Protein AF-A0A383DID0-F1 (afdb_monomer)

Organism: NCBI:txid408172

Solvent-accessible surface area (backbone atoms only — not comparable to full-atom values): 6108 Å² total; per-residue (Å²): 136,89,80,84,85,76,80,80,74,58,70,68,59,60,52,49,54,51,51,54,57,51,60,70,70,67,63,75,77,80,78,85,69,60,61,70,62,49,49,62,63,47,68,82,44,54,75,65,53,46,52,52,50,47,43,70,75,44,47,91,73,46,68,44,79,48,87,74,51,99,68,40,61,60,58,56,49,52,46,41,72,74,44,68,82,59,52,73,47,65,84,83,90,123

pLDDT: mean 81.79, std 20.14, range [37.72, 98.25]

Nearest PDB structures (foldseek):
  1sur-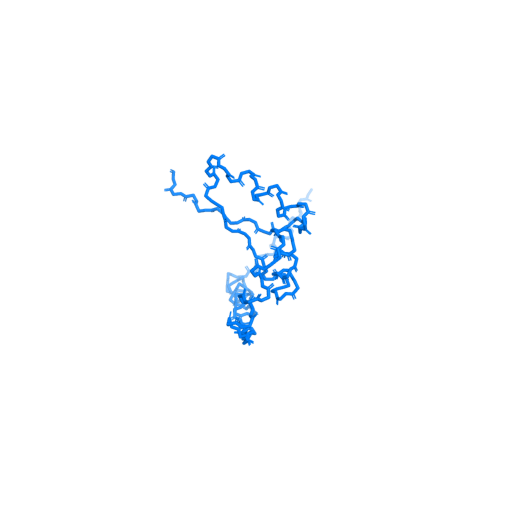assembly1_A-2  TM=9.273E-01  e=2.268E-03  Escherichia coli
  6vpu-assembly3_C  TM=9.274E-01  e=2.466E-02  Vibrio vulnificus CMCP6
  6vpu-assembly8_H  TM=7.233E-01  e=6.752E-03  Vibrio vulnificus CMCP6
  6vpu-assembly7_G  TM=7.248E-01  e=1.878E-02  Vibrio vulnificus CMCP6
  7yto-assembly4_C  TM=6.258E-01  e=2.220E+00  Alcaligenes sp.

InterPro domains:
  IPR002500 Phosphoadenosine phosphosulphate reductase domain [PF01507] (62-94)
  IPR014729 Rossmann-like alpha/beta/alpha sandwich fold [G3DSA:3.40.50.620] (4-94)

Radius of gyration: 20.43 Å; Cα contacts (8 Å, |Δi|>4): 43; chains: 1; bounding box: 64×31×36 Å

Secondary structure (DSSP, 8-state):
----------HHHHHHHHHHHHHHH---------HHHHHHHHHTS-HHHHHHHHHHHHGGG--EE----TTHHHHHHHHHHHSTTPPEE-----

Foldseek 3Di:
DDDDPPPCDDPVVVVVVVVVVVVVVPPPPPPPDPPVVVCVVCVPDDPLVNLVVCCVRQPLNDAAEDQPDPCRCVVVVSNCVNPNPHHYDHDDPD

Mean predicted aligned error: 11.92 Å

Structure (mmCIF, N/CA/C/O backbone):
data_AF-A0A383DID0-F1
#
_entry.id   AF-A0A383DID0-F1
#
loop_
_atom_site.group_PDB
_atom_site.id
_atom_site.type_symbol
_atom_site.label_atom_id
_atom_site.label_alt_id
_atom_site.label_comp_id
_atom_site.label_asym_id
_atom_site.label_entity_id
_atom_site.label_seq_id
_atom_site.pdbx_PDB_ins_code
_atom_site.Cartn_x
_atom_site.Cartn_y
_atom_site.Cartn_z
_atom_site.occupancy
_atom_site.B_iso_or_equiv
_atom_site.auth_seq_id
_atom_site.auth_comp_id
_atom_site.auth_asym_id
_atom_site.auth_atom_id
_atom_site.pdbx_PDB_model_num
ATOM 1 N N . MET A 1 1 ? -51.224 6.311 18.156 1.00 37.72 1 MET A N 1
ATOM 2 C CA . MET A 1 1 ? -51.347 4.907 18.605 1.00 37.72 1 MET A CA 1
ATOM 3 C C . MET A 1 1 ? -50.213 4.106 17.963 1.00 37.72 1 MET A C 1
ATOM 5 O O . MET A 1 1 ? -50.135 4.077 16.744 1.00 37.72 1 MET A O 1
ATOM 9 N N . LYS A 1 2 ? -49.267 3.606 18.779 1.00 46.06 2 LYS A N 1
ATOM 10 C CA . LYS A 1 2 ? -48.045 2.861 18.394 1.00 46.06 2 LYS A CA 1
ATOM 11 C C . LYS A 1 2 ? -48.386 1.568 17.663 1.00 46.06 2 LYS A C 1
ATOM 13 O O . LYS A 1 2 ? -49.252 0.888 18.191 1.00 46.06 2 LYS A O 1
ATOM 18 N N . ILE A 1 3 ? -47.587 1.153 16.667 1.00 41.06 3 ILE A N 1
ATOM 19 C CA . ILE A 1 3 ? -47.040 -0.222 16.621 1.00 41.06 3 ILE A CA 1
ATOM 20 C C . ILE A 1 3 ? -45.660 -0.223 15.925 1.00 41.06 3 ILE A C 1
ATOM 22 O O . ILE A 1 3 ? -45.555 -0.377 14.711 1.00 41.06 3 ILE A O 1
ATOM 26 N N . GLU A 1 4 ? -44.583 -0.080 16.704 1.00 44.94 4 G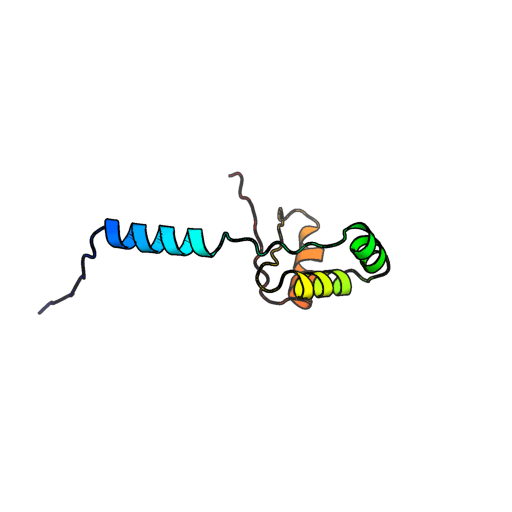LU A N 1
ATOM 27 C CA . GLU A 1 4 ? -43.238 -0.495 16.283 1.00 44.94 4 GLU A CA 1
ATOM 28 C C . GLU A 1 4 ? -43.227 -2.024 16.144 1.00 44.94 4 GLU A C 1
ATOM 30 O O . GLU A 1 4 ? -43.282 -2.743 17.145 1.00 44.94 4 GLU A O 1
ATOM 35 N N . ARG A 1 5 ? -43.135 -2.556 14.922 1.00 43.16 5 ARG A N 1
ATOM 36 C CA . ARG A 1 5 ? -42.855 -3.985 14.720 1.00 43.16 5 ARG A CA 1
ATOM 37 C C . ARG A 1 5 ? -41.355 -4.221 14.861 1.00 43.16 5 ARG A C 1
ATOM 39 O O . ARG A 1 5 ? -40.613 -4.282 13.888 1.00 43.16 5 ARG A O 1
ATOM 46 N N . ARG A 1 6 ? -40.908 -4.337 16.110 1.00 52.59 6 ARG A N 1
ATOM 47 C CA . ARG A 1 6 ? -39.550 -4.755 16.459 1.00 52.59 6 ARG A CA 1
ATOM 48 C C . ARG A 1 6 ? -39.455 -6.269 16.249 1.00 52.59 6 ARG A C 1
ATOM 50 O O . ARG A 1 6 ? -39.833 -7.044 17.125 1.00 52.59 6 ARG A O 1
ATOM 57 N N . ILE A 1 7 ? -39.007 -6.692 15.069 1.00 60.31 7 ILE A N 1
ATOM 58 C CA . ILE A 1 7 ? -38.723 -8.102 14.780 1.00 60.31 7 ILE A CA 1
ATOM 59 C C . ILE A 1 7 ? -37.545 -8.517 15.674 1.00 60.31 7 ILE A C 1
ATOM 61 O O . ILE A 1 7 ? -36.393 -8.193 15.396 1.00 60.31 7 ILE A O 1
ATOM 65 N N . LYS A 1 8 ? -37.828 -9.193 16.792 1.00 58.91 8 LYS A N 1
ATOM 66 C CA . LYS A 1 8 ? -36.806 -9.823 17.637 1.00 58.91 8 LYS A CA 1
ATOM 67 C C . LYS A 1 8 ? -36.376 -11.130 16.971 1.00 58.91 8 LYS A C 1
ATOM 69 O O . LYS A 1 8 ? -36.859 -12.197 17.334 1.00 58.91 8 LYS A O 1
ATOM 74 N N . LEU A 1 9 ? -35.500 -11.042 15.970 1.00 57.12 9 LEU A N 1
ATOM 75 C CA . LEU A 1 9 ? -34.805 -12.227 15.471 1.00 57.12 9 LEU A CA 1
ATOM 76 C C . LEU A 1 9 ? -33.922 -12.775 16.608 1.00 57.12 9 LEU A C 1
ATOM 78 O O . LEU A 1 9 ? -33.187 -12.006 17.233 1.00 57.12 9 LEU A O 1
ATOM 82 N N . PRO A 1 10 ? -34.017 -14.071 16.935 1.00 63.03 10 PRO A N 1
ATOM 83 C CA . PRO A 1 10 ? -33.254 -14.658 18.027 1.00 63.03 10 PRO A CA 1
ATOM 84 C C . PRO A 1 10 ? -31.745 -14.615 17.737 1.00 63.03 10 PRO A C 1
ATOM 86 O O . PRO A 1 10 ? -31.310 -14.759 16.596 1.00 63.03 10 PRO A O 1
ATOM 89 N N . LEU A 1 11 ? -30.934 -14.437 18.789 1.00 60.81 11 LEU A N 1
ATOM 90 C CA . LEU A 1 11 ? -29.481 -14.209 18.703 1.00 60.81 11 LEU A CA 1
ATOM 91 C C . LEU A 1 11 ? -28.738 -15.264 17.859 1.00 60.81 11 LEU A C 1
ATOM 93 O O . LEU A 1 11 ? -27.755 -14.944 17.194 1.00 60.81 11 LEU A O 1
ATOM 97 N N . HIS A 1 12 ? -29.225 -16.508 17.829 1.00 62.38 12 HIS A N 1
ATOM 98 C CA . HIS A 1 12 ? -28.625 -17.577 17.027 1.00 62.38 12 HIS A CA 1
ATOM 99 C C . HIS A 1 12 ? -28.678 -17.300 15.512 1.00 62.38 12 HIS A C 1
ATOM 101 O O . HIS A 1 12 ? -27.762 -17.703 14.798 1.00 62.38 12 HIS A O 1
ATOM 107 N N . TYR A 1 13 ? -29.686 -16.562 15.034 1.00 57.81 13 TYR A N 1
ATOM 108 C CA . TYR A 1 13 ? -29.824 -16.164 13.630 1.00 57.81 13 TYR A CA 1
ATOM 109 C C . TYR A 1 13 ? -28.741 -15.147 13.237 1.00 57.81 13 TYR A C 1
ATOM 111 O O . TYR A 1 13 ? -28.059 -15.286 12.223 1.00 57.81 13 TYR A O 1
ATOM 119 N N . PHE A 1 14 ? -28.495 -14.170 14.113 1.00 60.78 14 PHE A N 1
ATOM 120 C CA . PHE A 1 14 ? -27.448 -13.163 13.929 1.00 60.78 14 PHE A CA 1
ATOM 121 C C . PHE A 1 14 ? -26.035 -13.770 13.960 1.00 60.78 14 PHE A C 1
ATOM 123 O O . PHE A 1 14 ? -25.144 -13.358 13.213 1.00 60.78 14 PHE A O 1
ATOM 130 N N . LEU A 1 15 ? -25.825 -14.784 14.804 1.00 59.56 15 LEU A N 1
ATOM 131 C CA . LEU A 1 15 ? -24.550 -15.496 14.892 1.00 59.56 15 LEU A CA 1
ATOM 132 C C . LEU A 1 15 ? -24.289 -16.388 13.671 1.00 59.56 15 LEU A C 1
ATOM 134 O O . LEU A 1 15 ? -23.137 -16.490 13.247 1.00 59.56 15 LEU A O 1
ATOM 138 N N . GLN A 1 16 ? -25.325 -16.998 13.084 1.00 58.16 16 GLN A N 1
ATOM 139 C CA . GLN A 1 16 ? -25.185 -17.767 11.843 1.00 58.16 16 GLN A CA 1
ATOM 140 C C . GLN A 1 16 ? -24.770 -16.875 10.674 1.00 58.16 16 GLN A C 1
ATOM 142 O O . GLN A 1 16 ? -23.794 -17.197 9.999 1.00 58.16 16 GLN A O 1
ATOM 147 N N . GLU A 1 17 ? -25.418 -15.721 10.490 1.00 53.88 17 GLU A N 1
ATOM 148 C CA . GLU A 1 17 ? -25.030 -14.783 9.431 1.00 53.88 17 GLU A CA 1
ATOM 149 C C . GLU A 1 17 ? -23.598 -14.264 9.600 1.00 53.88 17 GLU A C 1
ATOM 151 O O . GLU A 1 17 ? -22.849 -14.200 8.625 1.00 53.88 17 GLU A O 1
ATOM 156 N N . ARG A 1 18 ? -23.174 -13.932 10.829 1.00 57.72 18 ARG A N 1
ATOM 157 C CA . ARG A 1 18 ? -21.786 -13.510 11.079 1.00 57.72 18 ARG A CA 1
ATOM 158 C C . ARG A 1 18 ? -20.781 -14.618 10.777 1.00 57.72 18 ARG A C 1
ATOM 160 O O . ARG A 1 18 ? -19.780 -14.347 10.120 1.00 57.72 18 ARG A O 1
ATOM 167 N N . LYS A 1 19 ? -21.042 -15.856 11.208 1.00 51.25 19 LYS A N 1
ATOM 168 C CA . LYS A 1 19 ? -20.148 -16.991 10.926 1.00 51.25 19 LYS A CA 1
ATOM 169 C C . LYS A 1 19 ? -20.037 -17.264 9.425 1.00 51.25 19 LYS A C 1
ATOM 171 O O . LYS A 1 19 ? -18.923 -17.416 8.935 1.00 51.25 19 LYS A O 1
ATOM 176 N N . HIS A 1 20 ? -21.152 -17.229 8.694 1.00 43.81 20 HIS A N 1
ATOM 177 C CA . HIS A 1 20 ? -21.165 -17.447 7.244 1.00 43.81 20 HIS A CA 1
ATOM 178 C C . HIS A 1 20 ? -20.443 -16.324 6.475 1.00 43.81 20 HIS A C 1
ATOM 180 O O . HIS A 1 20 ? -19.676 -16.600 5.555 1.00 43.81 20 HIS A O 1
ATOM 186 N N . ARG A 1 21 ? -20.608 -15.057 6.892 1.00 55.31 21 ARG A N 1
ATOM 187 C CA . ARG A 1 21 ? -19.901 -13.907 6.293 1.00 55.31 21 ARG A CA 1
ATOM 188 C C . ARG A 1 21 ? -18.391 -13.930 6.547 1.00 55.31 21 ARG A C 1
ATOM 190 O O . ARG A 1 21 ? -17.637 -13.496 5.682 1.00 55.31 21 ARG A O 1
ATOM 197 N N . ILE A 1 22 ? -17.946 -14.431 7.700 1.00 55.38 22 ILE A N 1
ATOM 198 C CA . ILE A 1 22 ? -16.514 -14.566 8.016 1.00 55.38 22 ILE A CA 1
ATOM 199 C C . ILE A 1 22 ? -15.905 -15.756 7.264 1.00 55.38 22 ILE A C 1
ATOM 201 O O . ILE A 1 22 ? -14.847 -15.618 6.657 1.00 55.38 22 ILE A O 1
ATOM 205 N N . GLN A 1 23 ? -16.583 -16.907 7.246 1.00 50.91 23 GLN A N 1
ATOM 206 C CA . GLN A 1 23 ? -16.074 -18.121 6.598 1.00 50.91 23 GLN A CA 1
ATOM 207 C C . GLN A 1 23 ? -15.928 -17.975 5.079 1.00 50.91 23 GLN A C 1
ATOM 209 O O . GLN A 1 23 ? -14.981 -18.514 4.514 1.00 50.91 23 GLN A O 1
ATOM 214 N N . ASN A 1 24 ? -16.809 -17.216 4.418 1.00 48.81 24 ASN A N 1
ATOM 215 C CA . ASN A 1 24 ? -16.733 -17.026 2.967 1.00 48.81 24 ASN A CA 1
ATOM 216 C C . ASN A 1 24 ? -15.717 -15.947 2.536 1.00 48.81 24 ASN A C 1
ATOM 218 O O . ASN A 1 24 ? -15.291 -15.944 1.389 1.00 48.81 24 ASN A O 1
ATOM 222 N N . ARG A 1 25 ? -15.298 -15.047 3.443 1.00 55.12 25 ARG A N 1
ATOM 223 C CA . ARG A 1 25 ? -14.254 -14.031 3.185 1.00 55.12 25 ARG A CA 1
ATOM 224 C C . ARG A 1 25 ? -12.822 -14.549 3.363 1.00 55.12 25 ARG A C 1
ATOM 226 O O . ARG A 1 25 ? -11.891 -13.881 2.938 1.00 55.12 25 ARG A O 1
ATOM 233 N N . MET A 1 26 ? -12.651 -15.713 3.990 1.00 50.03 26 MET A N 1
ATOM 234 C CA . MET A 1 26 ? -11.349 -16.277 4.378 1.00 50.03 26 MET A CA 1
ATOM 235 C C . MET A 1 26 ? -11.008 -17.560 3.607 1.00 50.03 26 MET A C 1
ATOM 237 O O . MET A 1 26 ? -10.309 -18.427 4.126 1.00 50.03 26 MET A O 1
ATOM 241 N N . LYS A 1 27 ? -11.508 -17.721 2.378 1.00 44.94 27 LYS A N 1
ATOM 242 C CA . LYS A 1 27 ? -10.862 -18.620 1.419 1.00 44.94 27 LYS A CA 1
ATOM 243 C C . LYS A 1 27 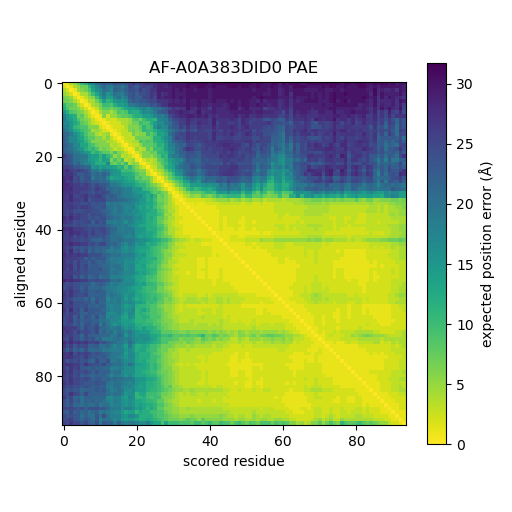? -9.901 -17.760 0.608 1.00 44.94 27 LYS A C 1
ATOM 245 O O . LYS A 1 27 ? -10.369 -17.098 -0.314 1.00 44.94 27 LYS A O 1
ATOM 250 N N . PRO A 1 28 ? -8.607 -17.690 0.965 1.00 55.88 28 PRO A N 1
ATOM 251 C CA . PRO A 1 28 ? -7.651 -17.064 0.078 1.00 55.88 28 PRO A CA 1
ATOM 252 C C . PRO A 1 28 ? -7.632 -17.922 -1.183 1.00 55.88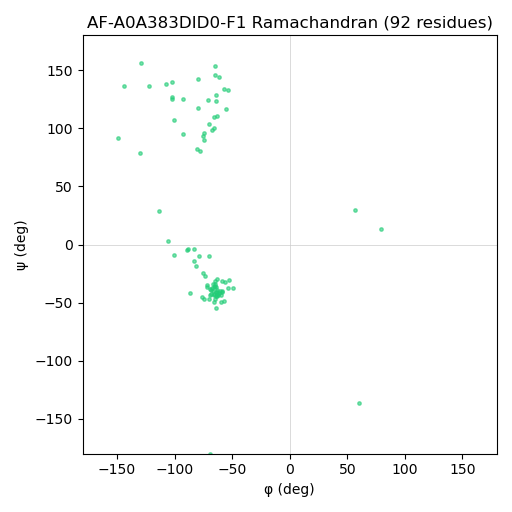 28 PRO A C 1
ATOM 254 O O . PRO A 1 28 ? -7.196 -19.076 -1.148 1.00 55.88 28 PRO A O 1
ATOM 257 N N . GLU A 1 29 ? -8.144 -17.393 -2.292 1.00 57.88 29 GLU A N 1
ATOM 258 C CA . GLU A 1 29 ? -7.709 -17.915 -3.577 1.00 57.88 29 GLU A CA 1
A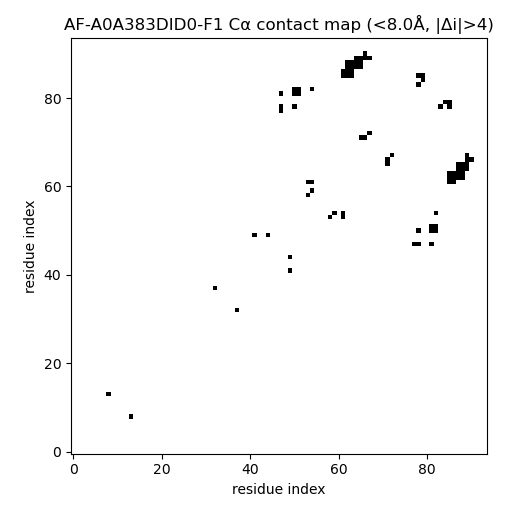TOM 259 C C . GLU A 1 29 ? -6.191 -17.790 -3.571 1.00 57.88 29 GLU A C 1
ATOM 261 O O . GLU A 1 29 ? -5.632 -16.719 -3.326 1.00 57.88 29 GLU A O 1
ATOM 266 N N . THR A 1 30 ? -5.520 -18.935 -3.644 1.00 58.53 30 THR A N 1
ATOM 267 C CA . THR A 1 30 ? -4.076 -18.986 -3.473 1.00 58.53 30 THR A CA 1
ATOM 268 C C . THR A 1 30 ? -3.468 -18.437 -4.753 1.00 58.53 30 THR A C 1
ATOM 270 O O . THR A 1 30 ? -3.246 -19.174 -5.709 1.00 58.53 30 THR A O 1
ATOM 273 N N . HIS A 1 31 ? -3.253 -17.124 -4.795 1.00 65.56 31 HIS A N 1
ATOM 274 C CA . HIS A 1 31 ? -2.467 -16.496 -5.843 1.00 65.56 31 HIS A CA 1
ATOM 275 C C . HIS A 1 31 ? -1.023 -16.960 -5.673 1.00 65.56 31 HIS A C 1
ATOM 277 O O . HIS A 1 31 ? -0.289 -16.463 -4.818 1.00 65.56 31 HIS A O 1
ATOM 283 N N . ILE A 1 32 ? -0.631 -17.961 -6.458 1.00 82.19 32 ILE A N 1
ATOM 284 C CA . ILE A 1 32 ? 0.764 -18.380 -6.558 1.00 82.19 32 ILE A CA 1
ATOM 285 C C . ILE A 1 32 ? 1.473 -17.310 -7.390 1.00 82.19 32 ILE A C 1
ATOM 287 O O . ILE A 1 32 ? 1.389 -17.306 -8.615 1.00 82.19 32 ILE A O 1
ATOM 291 N N . ILE A 1 33 ? 2.110 -16.364 -6.704 1.00 88.69 33 ILE A N 1
ATOM 292 C CA . ILE A 1 33 ? 2.968 -15.348 -7.314 1.00 88.69 33 ILE A CA 1
ATOM 293 C C . ILE A 1 33 ? 4.395 -15.892 -7.291 1.00 88.69 33 ILE A C 1
ATOM 295 O O . ILE A 1 33 ? 4.905 -16.241 -6.224 1.00 88.69 33 ILE A O 1
ATOM 299 N N . ASP A 1 34 ? 5.049 -15.947 -8.450 1.00 94.31 34 ASP A N 1
ATOM 300 C CA . ASP A 1 34 ? 6.499 -16.122 -8.496 1.00 94.31 34 ASP A CA 1
ATOM 301 C C . ASP A 1 34 ? 7.155 -14.835 -7.986 1.00 94.31 34 ASP A C 1
ATOM 303 O O . ASP A 1 34 ? 7.193 -13.815 -8.675 1.00 94.31 34 ASP A O 1
ATOM 307 N N . LEU A 1 35 ? 7.639 -14.879 -6.745 1.00 94.50 35 LEU A N 1
ATOM 308 C CA . LEU A 1 35 ? 8.219 -13.718 -6.080 1.00 94.50 35 LEU A CA 1
ATOM 309 C C . LEU A 1 35 ? 9.500 -13.233 -6.762 1.00 94.50 35 LEU A C 1
ATOM 311 O O . LEU A 1 35 ? 9.772 -12.037 -6.734 1.00 94.50 35 LEU A O 1
ATOM 315 N N . ALA A 1 36 ? 10.287 -14.127 -7.365 1.00 96.44 36 ALA A N 1
ATOM 316 C CA . ALA A 1 36 ? 11.525 -13.729 -8.027 1.00 96.44 36 ALA A CA 1
ATOM 317 C C . ALA A 1 36 ? 11.215 -12.934 -9.300 1.00 96.44 36 ALA A C 1
ATOM 319 O O . ALA A 1 36 ? 11.764 -11.850 -9.496 1.00 96.44 36 ALA A O 1
ATOM 320 N N . ALA A 1 37 ? 10.285 -13.436 -10.115 1.00 95.19 37 ALA A N 1
ATOM 321 C CA . ALA A 1 37 ? 9.827 -12.738 -11.311 1.00 95.19 37 ALA A CA 1
ATOM 322 C C . ALA A 1 37 ? 9.114 -11.417 -10.969 1.00 95.19 37 ALA A C 1
ATOM 324 O O . ALA A 1 37 ? 9.409 -10.392 -11.577 1.00 95.19 37 ALA A O 1
ATOM 325 N N . ALA A 1 38 ? 8.233 -11.420 -9.962 1.00 95.69 38 ALA A N 1
ATOM 326 C CA . ALA A 1 38 ? 7.511 -10.220 -9.537 1.00 95.69 38 ALA A CA 1
ATOM 327 C C . ALA A 1 38 ? 8.453 -9.131 -9.002 1.00 95.69 38 ALA A C 1
ATOM 329 O O . ALA A 1 38 ? 8.297 -7.966 -9.350 1.00 95.69 38 ALA A O 1
ATOM 330 N N . ASN A 1 39 ? 9.456 -9.490 -8.193 1.00 97.19 39 ASN A N 1
ATOM 331 C CA . ASN A 1 39 ? 10.438 -8.519 -7.706 1.00 97.19 39 ASN A CA 1
ATOM 332 C C . ASN A 1 39 ? 11.263 -7.926 -8.854 1.00 97.19 39 ASN A C 1
ATOM 334 O O . ASN A 1 39 ? 11.487 -6.722 -8.862 1.00 97.19 39 ASN A O 1
ATOM 338 N N . ALA A 1 40 ? 11.672 -8.744 -9.832 1.00 96.81 40 ALA A N 1
ATOM 339 C CA . ALA A 1 40 ? 12.397 -8.257 -11.004 1.00 96.81 40 ALA A CA 1
ATOM 340 C C . ALA A 1 40 ? 11.553 -7.291 -11.854 1.00 96.81 40 ALA A C 1
ATOM 342 O O . ALA A 1 40 ? 12.073 -6.287 -12.322 1.00 96.81 40 ALA A O 1
ATOM 343 N N . GLU A 1 41 ? 10.255 -7.564 -12.023 1.00 96.00 41 GLU A N 1
ATOM 344 C CA . GLU A 1 41 ? 9.326 -6.661 -12.717 1.00 96.00 41 GLU A CA 1
ATOM 345 C C . GLU A 1 41 ? 9.128 -5.338 -11.952 1.00 96.00 41 GLU A C 1
ATOM 347 O O . GLU A 1 41 ? 9.111 -4.266 -12.553 1.00 96.00 41 GLU A O 1
ATOM 352 N N . LEU A 1 42 ? 8.977 -5.401 -10.626 1.00 97.75 42 LEU A N 1
ATOM 353 C CA . LEU A 1 42 ? 8.679 -4.238 -9.787 1.00 97.75 42 LEU A CA 1
ATOM 354 C C . LEU A 1 42 ? 9.882 -3.311 -9.563 1.00 97.75 42 LEU A C 1
ATOM 356 O O . LEU A 1 42 ? 9.672 -2.137 -9.256 1.00 97.75 42 LEU A O 1
ATOM 360 N N . GLU A 1 43 ? 11.114 -3.811 -9.673 1.00 97.69 43 GLU A N 1
ATOM 361 C CA . GLU A 1 43 ? 12.337 -3.060 -9.350 1.00 97.69 43 GLU A CA 1
ATOM 362 C C . GLU A 1 43 ? 12.466 -1.776 -10.185 1.00 97.69 43 GLU A C 1
ATOM 364 O O . GLU A 1 43 ? 12.760 -0.713 -9.637 1.00 97.69 43 GLU A O 1
ATOM 369 N N . ASP A 1 44 ? 12.137 -1.847 -11.474 1.00 95.62 44 ASP A N 1
ATOM 370 C CA . ASP A 1 44 ? 12.263 -0.723 -12.410 1.00 95.62 44 ASP A CA 1
ATOM 371 C C . ASP A 1 44 ? 11.006 0.164 -12.482 1.00 95.62 44 ASP A C 1
ATOM 373 O O . ASP A 1 44 ? 11.010 1.192 -13.157 1.00 95.62 44 ASP A O 1
ATOM 377 N N . MET A 1 45 ? 9.923 -0.210 -11.792 1.00 98.12 45 MET A N 1
ATOM 378 C CA . MET A 1 45 ? 8.662 0.538 -11.809 1.00 98.12 45 MET A CA 1
ATOM 379 C C . MET A 1 45 ? 8.687 1.750 -10.886 1.00 98.12 45 MET A C 1
ATOM 381 O O . MET A 1 45 ? 9.135 1.666 -9.734 1.00 98.12 45 MET A O 1
ATOM 385 N N . ASP A 1 46 ? 8.055 2.833 -11.333 1.00 98.00 46 ASP A N 1
ATOM 386 C CA . ASP A 1 46 ? 7.790 3.984 -10.481 1.00 98.00 46 ASP A CA 1
ATOM 387 C C . ASP A 1 46 ? 6.818 3.616 -9.338 1.00 98.00 46 ASP A C 1
ATOM 389 O O . ASP A 1 46 ? 5.970 2.725 -9.477 1.00 98.00 46 ASP A O 1
ATOM 393 N N . PRO A 1 47 ? 6.848 4.319 -8.188 1.00 97.25 47 PRO A N 1
ATOM 394 C CA . PRO A 1 47 ? 6.010 3.984 -7.033 1.00 97.25 47 PRO A CA 1
ATOM 395 C C . PRO A 1 47 ? 4.507 3.879 -7.336 1.00 97.25 47 PRO A C 1
ATOM 397 O O . PRO A 1 47 ? 3.824 3.008 -6.796 1.00 97.25 47 PRO A O 1
ATOM 400 N N . GLY A 1 48 ? 3.980 4.742 -8.211 1.00 97.81 48 GLY A N 1
ATOM 401 C CA . GLY A 1 48 ? 2.578 4.689 -8.633 1.00 97.81 48 GLY A CA 1
ATOM 402 C C . GLY A 1 48 ? 2.254 3.450 -9.473 1.00 97.81 48 GLY A C 1
ATOM 403 O O . GLY A 1 48 ? 1.197 2.842 -9.301 1.00 97.81 48 GLY A O 1
ATOM 404 N N . GLU A 1 49 ? 3.180 3.027 -10.333 1.00 98.25 49 GLU A N 1
ATOM 405 C CA . GLU A 1 49 ? 3.031 1.828 -11.159 1.00 98.25 49 GLU A CA 1
ATOM 406 C C . GLU A 1 49 ? 3.048 0.561 -10.305 1.00 98.25 49 GLU A C 1
ATOM 408 O O . GLU A 1 49 ? 2.207 -0.314 -10.505 1.00 98.25 49 GLU A O 1
ATOM 413 N N . ARG A 1 50 ? 3.905 0.505 -9.275 1.00 98.06 50 ARG A N 1
ATOM 414 C CA . ARG A 1 50 ? 3.917 -0.598 -8.295 1.00 98.06 50 ARG A CA 1
ATOM 415 C C . ARG A 1 50 ? 2.575 -0.734 -7.571 1.00 98.06 50 ARG A C 1
ATOM 417 O O . ARG A 1 50 ? 2.078 -1.842 -7.369 1.00 98.06 50 ARG A O 1
ATOM 424 N N . ILE A 1 51 ? 1.948 0.389 -7.214 1.00 97.88 51 ILE A N 1
ATOM 425 C CA . ILE A 1 51 ? 0.614 0.403 -6.594 1.00 97.88 51 ILE A CA 1
ATOM 426 C C . ILE A 1 51 ? -0.450 -0.106 -7.581 1.00 97.88 51 ILE A C 1
ATOM 428 O O . ILE A 1 51 ? -1.302 -0.916 -7.206 1.00 97.88 51 ILE A O 1
ATOM 432 N N . LEU A 1 52 ? -0.396 0.321 -8.848 1.00 97.56 52 LEU A N 1
ATOM 433 C CA . LEU A 1 52 ? -1.300 -0.183 -9.890 1.00 97.56 52 LEU A CA 1
ATOM 434 C C . LEU A 1 52 ? -1.108 -1.677 -10.150 1.00 97.56 52 LEU A C 1
ATOM 436 O O . LEU A 1 52 ? -2.096 -2.393 -10.313 1.00 97.56 52 LEU A O 1
ATOM 440 N N . TRP A 1 53 ? 0.135 -2.156 -10.173 1.00 97.06 53 TRP A N 1
ATOM 441 C CA . TRP A 1 53 ? 0.454 -3.576 -10.275 1.00 97.06 53 TRP A CA 1
ATOM 442 C C . TRP A 1 53 ? -0.196 -4.348 -9.123 1.00 97.06 53 TRP A C 1
ATOM 444 O O . TRP A 1 53 ? -0.955 -5.287 -9.363 1.00 97.06 53 TRP A O 1
ATOM 454 N N . ALA A 1 54 ? -0.040 -3.876 -7.882 1.00 96.38 54 ALA A N 1
ATOM 455 C CA . ALA A 1 54 ? -0.664 -4.506 -6.721 1.00 96.38 54 ALA A CA 1
ATOM 456 C C . ALA A 1 54 ? -2.200 -4.526 -6.835 1.00 96.38 54 ALA A C 1
ATOM 458 O O . ALA A 1 54 ? -2.835 -5.536 -6.531 1.00 96.38 54 ALA A O 1
ATOM 459 N N . ARG A 1 55 ? -2.820 -3.449 -7.336 1.00 96.00 55 ARG A N 1
ATOM 460 C CA . ARG A 1 55 ? -4.276 -3.393 -7.549 1.00 96.00 55 ARG A CA 1
ATOM 461 C C . ARG A 1 55 ? -4.758 -4.395 -8.599 1.00 96.00 55 ARG A C 1
ATOM 463 O O . ARG A 1 55 ? -5.854 -4.939 -8.443 1.00 96.00 55 ARG A O 1
ATOM 470 N N . LYS A 1 56 ? -3.963 -4.638 -9.647 1.00 95.12 56 LYS A N 1
ATOM 471 C CA . LYS A 1 56 ? -4.245 -5.653 -10.677 1.00 95.12 56 LYS A CA 1
ATOM 472 C C . LYS A 1 56 ? -4.145 -7.069 -10.110 1.00 95.12 56 LYS A C 1
ATOM 474 O O . LYS A 1 56 ? -5.008 -7.885 -10.408 1.00 95.12 56 LYS A O 1
ATOM 479 N N . VAL A 1 57 ? -3.129 -7.340 -9.289 1.00 93.88 57 VAL A N 1
ATOM 480 C CA . VAL A 1 57 ? -2.879 -8.675 -8.722 1.00 93.88 57 VAL A CA 1
ATOM 481 C C . VAL A 1 57 ? -3.875 -9.028 -7.617 1.00 93.88 57 VAL A C 1
ATOM 483 O O . VAL A 1 57 ? -4.429 -10.122 -7.623 1.00 93.88 57 VAL A O 1
ATOM 486 N N . PHE A 1 58 ? -4.125 -8.111 -6.680 1.00 92.75 58 PHE A N 1
ATOM 487 C CA . PHE A 1 58 ? -4.901 -8.397 -5.465 1.00 92.75 58 PHE A CA 1
ATOM 488 C C . PHE A 1 58 ? -6.355 -7.919 -5.517 1.00 92.75 58 PHE A C 1
ATOM 490 O O . PHE A 1 58 ? -7.150 -8.245 -4.633 1.00 92.75 58 PHE A O 1
ATOM 497 N N . GLY A 1 59 ? -6.735 -7.153 -6.540 1.00 92.50 59 GLY A N 1
ATOM 498 C CA . GLY A 1 59 ? -8.119 -6.737 -6.720 1.00 92.50 59 GLY A CA 1
ATOM 499 C C . GLY A 1 59 ? -8.649 -5.905 -5.541 1.00 92.50 59 GLY A C 1
ATOM 500 O O . GLY A 1 59 ? -7.964 -5.027 -5.018 1.00 92.50 59 GLY A O 1
ATOM 501 N N . GLU A 1 60 ? -9.876 -6.212 -5.114 1.00 91.38 60 GLU A N 1
ATOM 502 C CA . GLU A 1 60 ? -10.520 -5.634 -3.918 1.00 91.38 60 GLU A CA 1
ATOM 503 C C . GLU A 1 60 ? -9.884 -6.102 -2.596 1.00 91.38 60 GLU A C 1
ATOM 505 O O . GLU A 1 60 ? -10.215 -5.587 -1.530 1.00 91.38 60 GLU A O 1
ATOM 510 N N . GLY A 1 61 ? -8.998 -7.102 -2.643 1.00 91.50 61 GLY A N 1
ATOM 511 C CA . GLY A 1 61 ? -8.256 -7.587 -1.480 1.00 91.50 61 GLY A CA 1
ATOM 512 C C . GLY A 1 61 ? -7.064 -6.705 -1.105 1.00 91.50 61 GLY A C 1
ATOM 513 O O . GLY A 1 61 ? -6.484 -6.905 -0.038 1.00 91.50 61 GLY A O 1
ATOM 514 N N . LEU A 1 62 ? -6.692 -5.737 -1.952 1.00 95.44 62 LEU A N 1
ATOM 515 C CA . LEU A 1 62 ? -5.607 -4.805 -1.662 1.00 95.44 62 LEU A CA 1
ATOM 516 C C . LEU A 1 62 ? -6.016 -3.820 -0.559 1.00 95.44 62 LEU A C 1
ATOM 518 O O . LEU A 1 62 ? -6.992 -3.082 -0.693 1.00 95.44 62 LEU A O 1
ATOM 522 N N . ILE A 1 63 ? -5.215 -3.764 0.501 1.00 96.88 63 ILE A N 1
ATOM 523 C CA . ILE A 1 63 ? -5.352 -2.804 1.599 1.00 96.88 63 ILE A CA 1
ATOM 524 C C . ILE A 1 63 ? -4.011 -2.114 1.858 1.00 96.88 63 ILE A C 1
ATOM 526 O O . ILE A 1 63 ? -2.954 -2.675 1.569 1.00 96.88 63 ILE A O 1
ATOM 530 N N . MET A 1 64 ? -4.046 -0.921 2.451 1.00 96.94 64 MET A N 1
ATOM 531 C CA . MET A 1 64 ? -2.857 -0.239 2.963 1.00 96.94 64 MET A CA 1
ATOM 532 C C . MET A 1 64 ? -2.850 -0.284 4.491 1.00 96.94 64 MET A C 1
ATOM 534 O O . MET A 1 64 ? -3.868 -0.035 5.127 1.00 96.94 64 MET A O 1
ATOM 538 N N . SER A 1 65 ? -1.691 -0.545 5.090 1.00 96.81 65 SER A N 1
ATOM 539 C CA . SER A 1 65 ? -1.467 -0.318 6.521 1.00 96.81 65 SER A CA 1
ATOM 540 C C . SER A 1 65 ? -0.662 0.965 6.718 1.00 96.81 65 SER A C 1
ATOM 542 O O . SER A 1 65 ? 0.267 1.233 5.954 1.00 96.81 65 SER A O 1
ATOM 544 N N . SER A 1 66 ? -1.007 1.765 7.726 1.00 96.69 66 SER A N 1
ATOM 545 C CA . SER A 1 66 ? -0.281 2.985 8.088 1.00 96.69 66 SER A CA 1
ATOM 546 C C . SER A 1 66 ? -0.277 3.175 9.597 1.00 96.69 66 SER A C 1
ATOM 548 O O . SER A 1 66 ? -1.317 3.055 10.236 1.00 96.69 66 SER A O 1
ATOM 550 N N . SER A 1 67 ? 0.875 3.546 10.161 1.00 95.50 67 SER A N 1
ATOM 551 C CA . SER A 1 67 ? 0.993 3.985 11.558 1.00 95.50 67 SER A CA 1
ATOM 552 C C . SER A 1 67 ? 0.639 5.461 11.763 1.00 95.50 67 SER A C 1
ATOM 554 O O . SER A 1 67 ? 0.686 5.941 12.889 1.00 95.50 67 SER A O 1
ATOM 556 N N . PHE A 1 68 ? 0.342 6.197 10.683 1.00 95.31 68 PHE A N 1
ATOM 557 C CA . PHE A 1 68 ? 0.104 7.645 10.707 1.00 95.31 68 PHE A CA 1
ATOM 558 C C . PHE A 1 68 ? 1.266 8.476 11.296 1.00 95.31 68 PHE A C 1
ATOM 560 O O . PHE A 1 68 ? 1.071 9.570 11.819 1.00 95.31 68 PHE A O 1
ATOM 567 N N . GLY A 1 69 ? 2.507 7.991 11.161 1.00 92.75 69 GLY A N 1
ATOM 568 C CA . GLY A 1 69 ? 3.713 8.738 11.536 1.00 92.75 69 GLY A CA 1
ATOM 569 C C . GLY A 1 69 ? 4.010 9.947 10.633 1.00 92.75 69 GLY A C 1
ATOM 570 O O . GLY A 1 69 ? 3.317 10.194 9.645 1.00 92.75 69 GLY A O 1
ATOM 571 N N . LEU A 1 70 ? 5.100 10.665 10.930 1.00 94.00 70 LEU A N 1
ATOM 572 C CA . LEU A 1 70 ? 5.456 11.959 10.315 1.00 94.00 70 LEU A CA 1
ATOM 573 C C . LEU A 1 70 ? 5.414 11.989 8.776 1.00 94.00 70 LEU A C 1
ATOM 575 O O . LEU A 1 70 ? 5.011 12.988 8.192 1.00 94.00 70 LEU A O 1
ATOM 579 N N . GLN A 1 71 ? 5.828 10.904 8.119 1.00 94.25 71 GLN A N 1
ATOM 580 C CA . GLN A 1 71 ? 5.937 10.822 6.654 1.00 94.25 71 GLN A CA 1
ATOM 581 C C . GLN A 1 71 ? 4.823 9.991 6.002 1.00 94.25 71 GLN A C 1
ATOM 583 O O . GLN A 1 71 ? 4.810 9.815 4.785 1.00 94.25 71 GLN A O 1
ATOM 588 N N . SER A 1 72 ? 3.864 9.494 6.790 1.00 94.56 72 SER A N 1
ATOM 589 C CA . SER A 1 72 ? 2.769 8.650 6.290 1.00 94.56 72 SER A CA 1
ATOM 590 C C . SER A 1 72 ? 1.930 9.345 5.214 1.00 94.56 72 SER A C 1
ATOM 592 O O . SER A 1 72 ? 1.453 8.691 4.286 1.00 94.56 72 SER A O 1
ATOM 594 N N . ALA A 1 73 ? 1.813 10.675 5.294 1.00 95.75 73 ALA A N 1
ATOM 595 C CA . ALA A 1 73 ? 1.059 11.493 4.352 1.00 95.75 73 ALA A CA 1
ATOM 596 C C . ALA A 1 73 ? 1.506 11.306 2.893 1.00 95.75 73 ALA A C 1
ATOM 598 O O . ALA A 1 73 ? 0.661 11.360 2.006 1.00 95.75 73 ALA A O 1
ATOM 599 N N . VAL A 1 74 ? 2.793 11.039 2.633 1.00 96.25 74 VAL A N 1
ATOM 600 C CA . VAL A 1 74 ? 3.313 10.862 1.265 1.00 96.25 74 VAL A CA 1
ATOM 601 C C . VAL A 1 74 ? 2.688 9.634 0.606 1.00 96.25 74 VAL A C 1
ATOM 603 O O . VAL A 1 74 ? 2.081 9.741 -0.458 1.00 96.25 74 VAL A O 1
ATOM 606 N N . LEU A 1 75 ? 2.788 8.473 1.259 1.00 96.31 75 LEU A N 1
ATOM 607 C CA . LEU A 1 75 ? 2.257 7.230 0.705 1.00 96.31 75 LEU A CA 1
ATOM 608 C C . LEU A 1 75 ? 0.724 7.210 0.732 1.00 96.31 75 LEU A C 1
ATOM 610 O O . LEU A 1 75 ? 0.117 6.739 -0.224 1.00 96.31 75 LEU A O 1
ATOM 614 N N . LEU A 1 76 ? 0.098 7.774 1.773 1.00 97.50 76 LEU A N 1
ATOM 615 C CA . LEU A 1 76 ? -1.362 7.925 1.845 1.00 97.50 76 LEU A CA 1
ATOM 616 C C . LEU A 1 76 ? -1.899 8.778 0.689 1.00 97.50 76 LEU A C 1
ATOM 618 O O . LEU A 1 76 ? -2.907 8.434 0.073 1.00 97.50 76 LEU A O 1
ATOM 622 N N . HIS A 1 77 ? -1.219 9.881 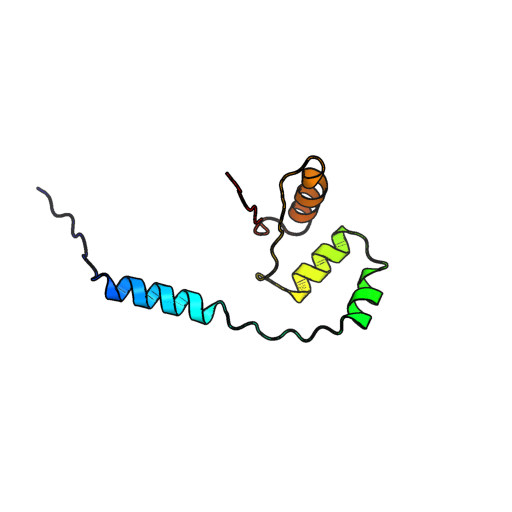0.374 1.00 97.62 77 HIS A N 1
ATOM 623 C CA . HIS A 1 77 ? -1.589 10.738 -0.743 1.00 97.62 77 HIS A CA 1
ATOM 624 C C . HIS A 1 77 ? -1.408 10.018 -2.081 1.00 97.62 77 HIS A C 1
ATOM 626 O O . HIS A 1 77 ? -2.345 9.975 -2.878 1.00 97.62 77 HIS A O 1
ATOM 632 N N . LEU A 1 78 ? -0.238 9.408 -2.298 1.00 98.00 78 LEU A N 1
ATOM 633 C CA . LEU A 1 78 ? 0.075 8.693 -3.532 1.00 98.00 78 LEU A CA 1
ATOM 634 C C . LEU A 1 78 ? -0.907 7.542 -3.782 1.00 98.00 78 LEU A C 1
ATOM 636 O O . LEU A 1 78 ? -1.482 7.446 -4.864 1.00 98.00 78 LEU A O 1
ATOM 640 N N . VAL A 1 79 ? -1.149 6.690 -2.782 1.00 97.56 79 VAL A N 1
ATOM 641 C CA . VAL A 1 79 ? -2.047 5.544 -2.952 1.00 97.56 79 VAL A CA 1
ATOM 642 C C . VAL A 1 79 ? -3.473 5.995 -3.243 1.00 97.56 79 VAL A C 1
ATOM 644 O O . VAL A 1 79 ? -4.136 5.379 -4.065 1.00 97.56 79 VAL A O 1
ATOM 647 N N . ASN A 1 80 ? -3.939 7.091 -2.635 1.00 97.19 80 ASN A N 1
ATOM 648 C CA . ASN A 1 80 ? -5.291 7.592 -2.862 1.00 97.19 80 ASN A CA 1
ATOM 649 C C . ASN A 1 80 ? -5.448 8.260 -4.238 1.00 97.19 80 ASN A C 1
ATOM 651 O O . ASN A 1 80 ? -6.548 8.267 -4.781 1.00 97.19 80 A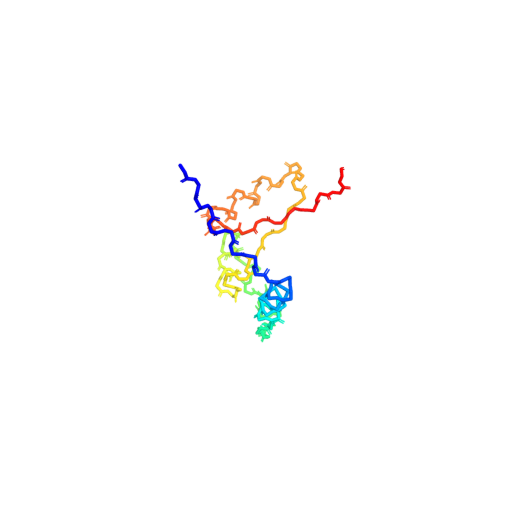SN A O 1
ATOM 655 N N . GLN A 1 81 ? -4.373 8.806 -4.819 1.00 97.81 81 GLN A N 1
ATOM 656 C CA . GLN A 1 81 ? -4.390 9.282 -6.207 1.00 97.81 81 GLN A CA 1
ATOM 657 C C . GLN A 1 81 ? -4.488 8.126 -7.207 1.00 97.81 81 GLN A C 1
ATOM 659 O O . GLN A 1 81 ? -5.173 8.245 -8.220 1.00 97.81 81 GLN A O 1
ATOM 664 N N . VAL A 1 82 ? -3.807 7.017 -6.922 1.00 97.38 82 VAL A N 1
ATOM 665 C CA . VAL A 1 82 ? -3.693 5.875 -7.838 1.00 97.38 82 VAL A CA 1
ATOM 666 C C . VAL A 1 82 ? -4.862 4.893 -7.692 1.00 97.38 82 VAL A C 1
ATOM 668 O O . VAL A 1 82 ? -5.403 4.406 -8.683 1.00 97.38 82 VAL A O 1
ATOM 671 N N . VAL A 1 83 ? -5.270 4.607 -6.456 1.00 97.44 83 VAL A N 1
ATOM 672 C CA . VAL A 1 83 ? -6.374 3.709 -6.087 1.00 97.44 83 VAL A CA 1
ATOM 673 C C . VAL A 1 83 ? -7.289 4.437 -5.093 1.00 97.44 83 VAL A C 1
ATOM 675 O O . VAL A 1 83 ? -7.214 4.206 -3.881 1.00 97.44 83 VAL A O 1
ATOM 678 N N . PRO A 1 84 ? -8.159 5.341 -5.579 1.00 96.94 84 PRO A N 1
ATOM 679 C CA . PRO A 1 84 ? -9.077 6.079 -4.721 1.00 96.94 84 PRO A CA 1
ATOM 680 C C . PRO A 1 84 ? -9.964 5.144 -3.895 1.00 96.94 84 PRO A C 1
ATOM 682 O O . PRO A 1 84 ? -10.546 4.195 -4.420 1.00 96.94 84 PRO A O 1
ATOM 685 N N . GLY A 1 85 ? -10.088 5.430 -2.597 1.00 94.56 85 GLY A N 1
ATOM 686 C CA . GLY A 1 85 ? -10.939 4.653 -1.691 1.00 94.56 85 GLY A CA 1
ATOM 687 C C . GLY A 1 85 ? -10.342 3.327 -1.207 1.00 94.56 85 GLY A C 1
ATOM 688 O O . GLY A 1 85 ? -11.080 2.519 -0.642 1.00 94.56 85 GLY A O 1
ATOM 689 N N . ILE A 1 86 ? -9.034 3.097 -1.391 1.00 96.44 86 ILE A N 1
ATOM 690 C CA . ILE A 1 86 ? -8.346 1.941 -0.803 1.00 96.44 86 ILE A CA 1
ATOM 691 C C . ILE A 1 86 ? -8.579 1.876 0.723 1.00 96.44 86 ILE A C 1
ATOM 693 O O . ILE A 1 86 ? -8.433 2.893 1.410 1.00 96.44 86 ILE A O 1
ATOM 697 N N . PRO A 1 87 ? -8.925 0.705 1.292 1.00 96.50 87 PRO A N 1
ATOM 698 C CA . PRO A 1 87 ? -9.043 0.565 2.736 1.00 96.50 87 PRO A CA 1
ATOM 699 C C . PRO A 1 87 ? -7.691 0.790 3.420 1.00 96.50 87 PRO A C 1
ATOM 701 O O . PRO A 1 87 ? -6.716 0.091 3.135 1.00 96.50 87 PRO A O 1
ATOM 704 N N . VAL A 1 88 ? -7.651 1.745 4.351 1.00 96.94 88 VAL A N 1
ATOM 705 C CA . VAL A 1 88 ? -6.485 2.005 5.200 1.00 96.94 88 VAL A CA 1
ATOM 706 C C . VAL A 1 88 ? -6.732 1.420 6.585 1.00 96.94 88 VAL A C 1
ATOM 708 O O . VAL A 1 88 ? -7.729 1.737 7.235 1.00 96.94 88 VAL A O 1
ATOM 711 N N . VAL A 1 89 ? -5.812 0.578 7.042 1.00 96.69 89 VAL A N 1
ATOM 712 C CA . VAL 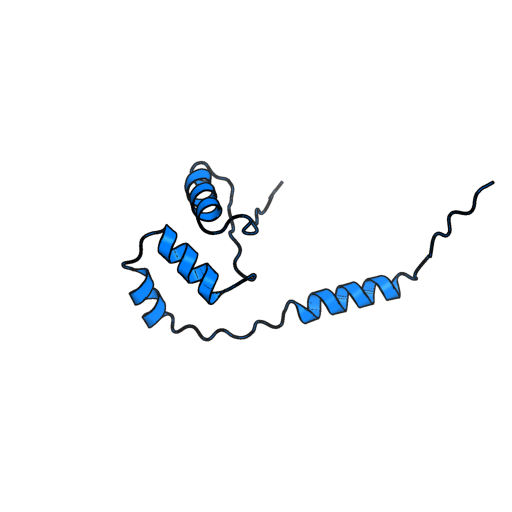A 1 89 ? -5.810 -0.002 8.384 1.00 96.69 89 VAL A CA 1
ATOM 713 C C . VAL A 1 89 ? -4.796 0.740 9.248 1.00 96.69 89 VAL A C 1
ATOM 715 O O . VAL A 1 89 ? -3.625 0.862 8.892 1.00 96.69 89 VAL A O 1
ATOM 718 N N . PHE A 1 90 ? -5.258 1.207 10.403 1.00 96.31 90 PHE A N 1
ATOM 719 C CA . PHE A 1 90 ? -4.438 1.753 11.477 1.00 96.31 90 PHE A CA 1
ATOM 720 C C . PHE A 1 90 ? -4.703 0.946 12.744 1.00 96.31 90 PHE A C 1
ATOM 722 O O . PHE A 1 90 ? -5.852 0.618 13.045 1.00 96.31 90 PHE A O 1
ATOM 729 N N . VAL A 1 91 ? -3.635 0.607 13.462 1.00 96.06 91 VAL A N 1
ATOM 730 C CA . VAL A 1 91 ? -3.723 -0.061 14.760 1.00 96.06 91 VAL A CA 1
ATOM 731 C C . VAL A 1 91 ? -3.517 0.991 15.836 1.00 96.06 91 VAL A C 1
ATOM 733 O O . VAL A 1 91 ? -2.401 1.464 16.035 1.00 96.06 91 VAL A O 1
ATOM 736 N N . ASP A 1 92 ? -4.605 1.340 16.510 1.00 94.00 92 ASP A N 1
ATOM 737 C CA . ASP A 1 92 ? -4.582 2.209 17.678 1.00 94.00 92 ASP A CA 1
ATOM 738 C C . ASP A 1 92 ? -4.167 1.397 18.912 1.00 94.00 92 ASP A C 1
ATOM 740 O O . ASP A 1 92 ? -4.834 0.426 19.284 1.00 94.00 92 ASP A O 1
ATOM 744 N N . THR A 1 93 ? -3.033 1.756 19.510 1.00 94.25 93 THR A N 1
ATOM 745 C CA . THR A 1 93 ? -2.512 1.094 20.712 1.00 94.25 93 THR A CA 1
ATOM 746 C C . THR A 1 93 ? -3.040 1.698 22.017 1.00 94.25 93 THR A C 1
ATOM 748 O O . THR A 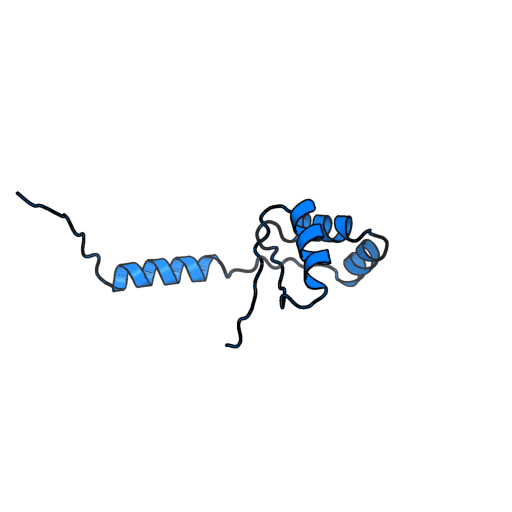1 93 ? -2.733 1.138 23.071 1.00 94.25 93 THR A O 1
ATOM 751 N N . GLY A 1 94 ? -3.835 2.779 21.956 1.00 84.38 94 GLY A N 1
ATOM 752 C CA . GLY A 1 94 ? -4.374 3.507 23.113 1.00 84.38 94 GLY A CA 1
ATOM 753 C C . GLY A 1 94 ? -3.852 4.931 23.242 1.00 84.38 94 GLY A C 1
ATOM 754 O O . GLY A 1 94 ? -2.614 5.110 23.171 1.00 84.38 94 GLY A O 1
#

Sequence (94 aa):
MKIERRIKLPLHYFLQERKHRIQNRMKPETHIIDLAAANAELEDMDPGERILWARKVFGEGLIMSSSFGLQSAVLLHLVNQVVPGIPVVFVDTG